Protein AF-A0A9N9H9V1-F1 (afdb_monomer_lite)

Organism: NCBI:txid94023

Sequence (117 aa):
MLPRMKEQVQSTKVLENYPTTLKPVEVPAPYHVENGKMVLKPATSKLWGIASWCCLVSVSLFCKIFLKLCTSSTTVYNEESFLELLMDPKRTRPILTVSNHTSTIDDPLIWGSLPLR

pLDDT: mean 81.91, std 17.27, range [35.47, 96.94]

Structure (mmCIF, N/CA/C/O backbone):
data_AF-A0A9N9H9V1-F1
#
_entry.id   AF-A0A9N9H9V1-F1
#
loop_
_atom_site.group_PDB
_atom_site.id
_atom_site.type_symbol
_atom_site.label_atom_id
_atom_site.label_alt_id
_atom_site.label_comp_id
_atom_site.label_asym_id
_atom_site.label_entity_id
_atom_site.label_seq_id
_atom_site.pdbx_PDB_ins_code
_atom_site.Cartn_x
_atom_site.Cartn_y
_atom_site.Cartn_z
_atom_site.occupancy
_atom_site.B_iso_or_equiv
_atom_site.auth_seq_id
_atom_site.auth_comp_id
_atom_site.auth_asym_id
_atom_site.auth_atom_id
_atom_site.pdbx_PDB_model_num
ATOM 1 N N . MET A 1 1 ? -42.565 -1.049 -15.009 1.00 43.22 1 MET A N 1
ATOM 2 C CA . MET A 1 1 ? -41.864 -2.193 -15.631 1.00 43.22 1 MET A CA 1
ATOM 3 C C . MET A 1 1 ? -41.595 -1.811 -17.084 1.00 43.22 1 MET A C 1
ATOM 5 O O . MET A 1 1 ? -42.509 -1.872 -17.890 1.00 43.22 1 MET A O 1
ATOM 9 N N . LEU A 1 2 ? -40.410 -1.267 -17.383 1.00 42.53 2 LEU A N 1
ATOM 10 C CA . LEU A 1 2 ? -40.010 -0.855 -18.739 1.00 42.53 2 LEU A CA 1
ATOM 11 C C . LEU A 1 2 ? -39.091 -1.932 -19.341 1.00 42.53 2 LEU A C 1
ATOM 13 O O . LEU A 1 2 ? -38.262 -2.478 -18.606 1.00 42.53 2 LEU A O 1
ATOM 17 N N . PRO A 1 3 ? -39.230 -2.274 -20.633 1.00 44.41 3 PRO A N 1
ATOM 18 C CA . PRO A 1 3 ? -38.471 -3.357 -21.241 1.00 44.41 3 PRO A CA 1
ATOM 19 C C . PRO A 1 3 ? -37.016 -2.932 -21.481 1.00 44.41 3 PRO A C 1
ATOM 21 O O . PRO A 1 3 ? -36.734 -1.889 -22.065 1.00 44.41 3 PRO A O 1
ATOM 24 N N . ARG A 1 4 ? -36.078 -3.766 -21.022 1.00 46.25 4 ARG A N 1
ATOM 25 C CA . ARG A 1 4 ? -34.636 -3.610 -21.240 1.00 46.25 4 ARG A CA 1
ATOM 26 C C . ARG A 1 4 ? -34.320 -3.959 -22.701 1.00 46.25 4 ARG A C 1
ATOM 28 O O . ARG A 1 4 ? -34.225 -5.142 -23.030 1.00 46.25 4 ARG A O 1
ATOM 35 N N . MET A 1 5 ? -34.159 -2.953 -23.564 1.00 42.50 5 MET A N 1
ATOM 36 C CA . MET A 1 5 ? -33.576 -3.151 -24.895 1.00 42.50 5 MET A CA 1
ATOM 37 C C . MET A 1 5 ? -32.153 -3.688 -24.732 1.00 42.50 5 MET A C 1
ATOM 39 O O . MET A 1 5 ? -31.293 -3.046 -24.131 1.00 42.50 5 MET A O 1
ATOM 43 N N . LYS A 1 6 ? -31.917 -4.903 -25.230 1.00 46.56 6 LYS A N 1
ATOM 44 C CA . LYS A 1 6 ? -30.575 -5.461 -25.384 1.00 46.56 6 LYS A CA 1
ATOM 45 C C . LYS A 1 6 ? -29.978 -4.855 -26.647 1.00 46.56 6 LYS A C 1
ATOM 47 O O . LYS A 1 6 ? -30.172 -5.385 -27.735 1.00 46.56 6 LYS A O 1
ATOM 52 N N . GLU A 1 7 ? -29.286 -3.737 -26.498 1.00 44.31 7 GLU A N 1
ATOM 53 C CA . GLU A 1 7 ? -28.492 -3.170 -27.579 1.00 44.31 7 GLU A CA 1
ATOM 54 C C . GLU A 1 7 ? -27.212 -4.008 -27.712 1.00 44.31 7 GLU A C 1
ATOM 56 O O . GLU A 1 7 ? -26.312 -3.977 -26.871 1.00 44.31 7 GLU A O 1
ATOM 61 N N . GLN A 1 8 ? -27.187 -4.876 -28.724 1.00 39.62 8 GLN A N 1
ATOM 62 C CA . GLN A 1 8 ? -25.990 -5.593 -29.146 1.00 39.62 8 GLN A CA 1
ATOM 63 C C . GLN A 1 8 ? -25.022 -4.561 -29.730 1.00 39.62 8 GLN A C 1
ATOM 65 O O . GLN A 1 8 ? -25.157 -4.159 -30.883 1.00 39.62 8 GLN A O 1
ATOM 70 N N . VAL A 1 9 ? -24.053 -4.122 -28.925 1.00 40.94 9 VAL A N 1
ATOM 71 C CA . VAL A 1 9 ? -22.929 -3.307 -29.398 1.00 40.94 9 VAL A CA 1
ATOM 72 C C . VAL A 1 9 ? -22.064 -4.189 -30.292 1.00 40.94 9 VAL A C 1
ATOM 74 O O . VAL A 1 9 ? -21.148 -4.882 -29.847 1.00 40.94 9 VAL A O 1
ATOM 77 N N . GLN A 1 10 ? -22.398 -4.196 -31.577 1.00 35.47 10 GLN A N 1
ATOM 78 C CA . GLN A 1 10 ? -21.579 -4.787 -32.614 1.00 35.47 10 GLN A CA 1
ATOM 79 C C . GLN A 1 10 ? -20.335 -3.909 -32.764 1.00 35.47 10 GLN A C 1
ATOM 81 O O . GLN A 1 10 ? -20.379 -2.848 -33.387 1.00 35.47 10 GLN A O 1
ATOM 86 N N . SER A 1 11 ? -19.232 -4.332 -32.136 1.00 42.44 11 SER A N 1
ATOM 87 C CA . SER A 1 11 ? -17.913 -3.707 -32.267 1.00 42.44 11 SER A CA 1
ATOM 88 C C . SER A 1 11 ? -17.406 -3.915 -33.693 1.00 42.44 11 SER A C 1
ATOM 90 O O . SER A 1 11 ? -16.612 -4.805 -33.999 1.00 42.44 11 SER A O 1
ATOM 92 N N . THR A 1 12 ? -17.933 -3.102 -34.599 1.00 40.19 12 THR A N 1
ATOM 93 C CA . THR A 1 12 ? -17.368 -2.898 -35.920 1.00 40.19 12 THR A CA 1
ATOM 94 C C . THR A 1 12 ? -16.027 -2.232 -35.668 1.00 40.19 12 THR A C 1
ATOM 96 O O . THR A 1 12 ? -15.981 -1.098 -35.195 1.00 40.19 12 THR A O 1
ATOM 99 N N . LYS A 1 13 ? -14.927 -2.955 -35.899 1.00 45.34 13 LYS A N 1
ATOM 100 C CA . LYS A 1 13 ? -13.587 -2.366 -35.902 1.00 45.34 13 LYS A CA 1
ATOM 101 C C . LYS A 1 13 ? -13.506 -1.405 -37.083 1.00 45.34 13 LYS A C 1
ATOM 103 O O . LYS A 1 13 ? -13.039 -1.765 -38.158 1.00 45.34 13 LYS A O 1
ATOM 108 N N . VAL A 1 14 ? -14.010 -0.193 -36.881 1.00 47.00 14 VAL A N 1
ATOM 109 C CA . VAL A 1 14 ? -13.691 0.956 -37.714 1.00 47.00 14 VAL A CA 1
ATOM 110 C C . VAL A 1 14 ? -12.200 1.183 -37.496 1.00 47.00 14 VAL A C 1
ATOM 112 O O . VAL A 1 14 ? -11.780 1.632 -36.433 1.00 47.00 14 VAL A O 1
ATOM 115 N N . LEU A 1 15 ? -11.384 0.762 -38.463 1.00 57.34 15 LEU A N 1
ATOM 116 C CA . LEU A 1 15 ? -9.994 1.193 -38.554 1.00 57.34 15 LEU A CA 1
ATOM 117 C C . LEU A 1 15 ? -10.037 2.667 -38.944 1.00 57.34 15 LEU A C 1
ATOM 119 O O . LEU A 1 15 ? -9.985 3.023 -40.119 1.00 57.34 15 LEU A O 1
ATOM 123 N N . GLU A 1 16 ? -10.247 3.517 -37.947 1.00 48.88 16 GLU A N 1
ATOM 124 C CA . GLU A 1 16 ? -10.135 4.951 -38.113 1.00 48.88 16 GLU A CA 1
ATOM 125 C C . GLU A 1 16 ? -8.660 5.230 -38.429 1.00 48.88 16 GLU A C 1
ATOM 127 O O . GLU A 1 16 ? -7.769 4.985 -37.613 1.00 48.88 16 GLU A O 1
ATOM 132 N N . ASN A 1 17 ? -8.389 5.625 -39.675 1.00 53.81 17 ASN A N 1
ATOM 133 C CA . ASN A 1 17 ? -7.058 6.008 -40.132 1.00 53.81 17 ASN A CA 1
ATOM 134 C C . ASN A 1 17 ? -6.689 7.330 -39.458 1.00 53.81 17 ASN A C 1
ATOM 136 O O . ASN A 1 17 ? -6.848 8.407 -40.034 1.00 53.81 17 ASN A O 1
ATOM 140 N N . TYR A 1 18 ? -6.206 7.258 -38.221 1.00 53.72 18 TYR A N 1
ATOM 141 C CA . TYR A 1 18 ? -5.530 8.389 -37.612 1.00 53.72 18 TYR A CA 1
ATOM 142 C C . TYR A 1 18 ? -4.267 8.670 -38.432 1.00 53.72 18 TYR A C 1
ATOM 144 O O . TYR A 1 18 ? -3.542 7.725 -38.761 1.00 53.72 18 TYR A O 1
ATOM 152 N N . PRO A 1 19 ? -3.975 9.932 -38.783 1.00 62.06 19 PRO A N 1
ATOM 153 C CA . PRO A 1 19 ? -2.717 10.267 -39.425 1.00 62.06 19 PRO A CA 1
ATOM 154 C C . PRO A 1 19 ? -1.574 9.876 -38.482 1.00 62.06 19 PRO A C 1
ATOM 156 O O . PRO A 1 19 ? -1.291 10.558 -37.500 1.00 62.06 19 PRO A O 1
ATOM 159 N N . THR A 1 20 ? -0.923 8.747 -38.758 1.00 62.78 20 THR A N 1
ATOM 160 C CA . THR A 1 20 ? 0.288 8.331 -38.056 1.00 62.78 20 THR A CA 1
ATOM 161 C C . THR A 1 20 ? 1.397 9.297 -38.433 1.00 62.78 20 THR A C 1
ATOM 163 O O . THR A 1 20 ? 1.946 9.247 -39.533 1.00 62.78 20 THR A O 1
ATOM 166 N N . THR A 1 21 ? 1.721 10.210 -37.524 1.00 63.38 21 THR A N 1
ATOM 167 C CA . THR A 1 21 ? 2.893 11.069 -37.651 1.00 63.38 21 THR A CA 1
ATOM 168 C C . THR A 1 21 ? 4.148 10.201 -37.611 1.00 63.38 21 THR A C 1
ATOM 170 O O . THR A 1 21 ? 4.471 9.639 -36.571 1.00 63.38 21 THR A O 1
ATOM 173 N N . LEU A 1 22 ? 4.892 10.137 -38.720 1.00 66.56 22 LEU A N 1
ATOM 174 C CA . LEU A 1 22 ? 6.223 9.505 -38.795 1.00 66.56 22 LEU A CA 1
ATOM 175 C C . LEU A 1 22 ? 7.307 10.290 -38.036 1.00 66.56 22 LEU A C 1
ATOM 177 O O . LEU A 1 22 ? 8.483 9.933 -38.078 1.00 66.56 22 LEU A O 1
ATOM 181 N N . LYS A 1 23 ? 6.935 11.387 -37.368 1.00 73.50 23 LYS A N 1
ATOM 182 C CA . LYS A 1 23 ? 7.864 12.157 -36.551 1.00 73.50 23 LYS A CA 1
ATOM 183 C C . LYS A 1 23 ? 8.285 11.287 -35.357 1.00 73.50 23 LYS A C 1
ATOM 185 O O . LYS A 1 23 ? 7.401 10.822 -34.636 1.00 73.50 23 LYS A O 1
ATOM 190 N N . PRO A 1 24 ? 9.594 11.085 -35.119 1.00 68.62 24 PRO A N 1
ATOM 191 C CA . PRO A 1 24 ? 10.056 10.451 -33.895 1.00 68.62 24 PRO A CA 1
ATOM 192 C C . PRO A 1 24 ? 9.497 11.232 -32.702 1.00 68.62 24 PRO A C 1
ATOM 194 O O . PRO A 1 24 ? 9.702 12.442 -32.596 1.00 68.62 24 PRO A O 1
ATOM 197 N N . VAL A 1 25 ? 8.742 10.558 -31.837 1.00 76.06 25 VAL A N 1
ATOM 198 C CA . VAL A 1 25 ? 8.290 11.136 -30.571 1.00 76.06 25 VAL A CA 1
ATOM 199 C C . VAL A 1 25 ? 9.432 10.959 -29.583 1.00 76.06 25 VAL A C 1
ATOM 201 O O . VAL A 1 25 ? 9.754 9.835 -29.198 1.00 76.06 25 VAL A O 1
ATOM 204 N N . GLU A 1 26 ? 10.070 12.061 -29.199 1.00 80.50 26 GLU A N 1
ATOM 205 C CA . GLU A 1 26 ? 11.048 12.046 -28.116 1.00 80.50 26 GLU A CA 1
ATOM 206 C C . GLU A 1 26 ? 10.321 11.756 -26.806 1.00 80.50 26 GLU A C 1
ATOM 208 O O . GLU A 1 26 ? 9.467 12.520 -26.355 1.00 80.50 26 GLU A O 1
ATOM 213 N N . VAL A 1 27 ? 10.632 10.609 -26.212 1.00 82.81 27 VAL A N 1
ATOM 214 C CA . VAL A 1 27 ? 10.052 10.206 -24.938 1.00 82.81 27 VAL A CA 1
ATOM 215 C C . VAL A 1 27 ? 10.908 10.783 -23.814 1.00 82.81 27 VAL A C 1
ATOM 217 O O . VAL A 1 27 ? 12.116 10.529 -23.787 1.00 82.81 27 VAL A O 1
ATOM 220 N N . PRO A 1 28 ? 10.324 11.554 -22.879 1.00 85.19 28 PRO A N 1
ATOM 221 C CA . PRO A 1 28 ? 11.086 12.097 -21.768 1.00 85.19 28 PRO A CA 1
ATOM 222 C C . PRO A 1 28 ? 11.588 10.959 -20.872 1.00 85.19 28 PRO A C 1
ATOM 224 O O . PRO A 1 28 ? 10.863 10.008 -20.573 1.00 85.19 28 PRO A O 1
ATOM 227 N N . ALA A 1 29 ? 12.832 11.055 -20.402 1.00 82.56 29 ALA A N 1
ATOM 228 C CA . ALA A 1 29 ? 13.319 10.161 -19.356 1.00 82.56 29 ALA A CA 1
ATOM 229 C C . ALA A 1 29 ? 12.422 10.291 -18.101 1.00 82.56 29 ALA A C 1
ATOM 231 O O . ALA A 1 29 ? 11.984 11.401 -17.793 1.00 82.56 29 ALA A O 1
ATOM 232 N N . PRO A 1 30 ? 12.138 9.204 -17.355 1.00 87.44 30 PRO A N 1
ATOM 233 C CA . PRO A 1 30 ? 12.706 7.856 -17.440 1.00 87.44 30 PRO A CA 1
ATOM 234 C C . PRO A 1 30 ? 11.829 6.860 -18.227 1.00 87.44 30 PRO A C 1
ATOM 236 O O . PRO A 1 30 ? 11.864 5.662 -17.953 1.00 87.44 30 PRO A O 1
ATOM 239 N N . TYR A 1 31 ? 11.007 7.317 -19.170 1.00 87.69 31 TYR A N 1
ATOM 240 C CA . TYR A 1 31 ? 10.147 6.431 -19.952 1.00 87.69 31 TYR A CA 1
ATOM 241 C C . TYR A 1 31 ? 10.884 5.885 -21.183 1.00 87.69 31 TYR A C 1
ATOM 243 O O . TYR A 1 31 ? 11.795 6.515 -21.717 1.00 87.69 31 TYR A O 1
ATOM 251 N N . HIS A 1 32 ? 10.492 4.699 -21.638 1.00 87.12 32 HIS A N 1
ATOM 252 C CA . HIS A 1 32 ? 10.926 4.122 -22.909 1.00 87.12 32 HIS A CA 1
ATOM 253 C C . HIS A 1 32 ? 9.728 3.492 -23.624 1.00 87.12 32 HIS A C 1
ATOM 255 O O . HIS A 1 32 ? 8.719 3.192 -22.989 1.00 87.12 32 HIS A O 1
ATOM 261 N N . VAL A 1 33 ? 9.810 3.328 -24.946 1.00 84.88 33 VAL A N 1
ATOM 262 C CA . VAL A 1 33 ? 8.739 2.692 -25.725 1.00 84.88 33 VAL A CA 1
ATOM 263 C C . VAL A 1 33 ? 9.049 1.215 -25.897 1.00 84.88 33 VAL A C 1
ATOM 265 O O . VAL A 1 33 ? 10.062 0.860 -26.493 1.00 84.88 33 VAL A O 1
ATOM 268 N N . GLU A 1 34 ? 8.149 0.362 -25.424 1.00 86.12 34 GLU A N 1
ATOM 269 C CA . GLU A 1 34 ? 8.191 -1.082 -25.639 1.00 86.12 34 GLU A CA 1
ATOM 270 C C . GLU A 1 34 ? 6.874 -1.507 -26.305 1.00 86.12 34 GLU A C 1
ATOM 272 O O . GLU A 1 34 ? 5.791 -1.246 -25.781 1.00 86.12 34 GLU A O 1
ATOM 277 N N . ASN A 1 35 ? 6.940 -2.114 -27.497 1.00 83.56 35 ASN A N 1
ATOM 278 C CA . ASN A 1 35 ? 5.764 -2.567 -28.261 1.00 83.56 35 ASN A CA 1
ATOM 279 C C . ASN A 1 35 ? 4.676 -1.486 -28.461 1.00 83.56 35 ASN A C 1
ATOM 281 O O . ASN A 1 35 ? 3.479 -1.765 -28.378 1.00 83.56 35 ASN A O 1
ATOM 285 N N . GLY A 1 36 ? 5.088 -0.233 -28.687 1.00 80.31 36 GLY A N 1
ATOM 286 C CA . GLY A 1 36 ? 4.176 0.903 -28.875 1.00 80.31 36 GLY A CA 1
ATOM 287 C C . GLY A 1 36 ? 3.549 1.453 -27.586 1.00 80.31 36 GLY A C 1
ATOM 288 O O . GLY A 1 36 ? 2.691 2.329 -27.660 1.00 80.31 36 GLY A O 1
ATOM 289 N N . LYS A 1 37 ? 3.965 0.976 -26.405 1.00 81.25 37 LYS A N 1
ATOM 290 C CA . LYS A 1 37 ? 3.524 1.480 -25.096 1.00 81.25 37 LYS A CA 1
ATOM 291 C C . LYS A 1 37 ? 4.659 2.225 -24.403 1.00 81.25 37 LYS A C 1
ATOM 293 O O . LYS A 1 37 ? 5.805 1.794 -24.469 1.00 81.25 37 LYS A O 1
ATOM 298 N N . MET A 1 38 ? 4.340 3.315 -23.706 1.00 83.06 38 MET A N 1
ATOM 299 C CA . MET A 1 38 ? 5.301 3.985 -22.826 1.00 83.06 38 MET A CA 1
ATOM 300 C C . MET A 1 38 ? 5.408 3.216 -21.509 1.00 83.06 38 MET A C 1
ATOM 302 O O . MET A 1 38 ? 4.422 3.072 -20.788 1.00 83.06 38 MET A O 1
ATOM 306 N N . VAL A 1 39 ? 6.606 2.726 -21.204 1.00 87.00 39 VAL A N 1
ATOM 307 C CA . VAL A 1 39 ? 6.918 1.958 -19.998 1.00 87.00 39 VAL A CA 1
ATOM 308 C C . VAL A 1 39 ? 7.921 2.738 -19.151 1.00 87.00 39 VAL A C 1
ATOM 310 O O . VAL A 1 39 ? 8.912 3.277 -19.651 1.00 87.00 39 VAL A O 1
ATOM 313 N N . LEU A 1 40 ? 7.661 2.812 -17.847 1.00 86.75 40 LEU A N 1
ATOM 314 C CA . LEU A 1 40 ? 8.555 3.447 -16.882 1.00 86.75 40 LEU A CA 1
ATOM 315 C C . LEU A 1 40 ? 9.814 2.588 -16.690 1.00 86.75 40 LEU A C 1
ATOM 317 O O . LEU A 1 40 ? 9.708 1.402 -16.381 1.00 86.75 40 LEU A O 1
ATOM 321 N N . LYS A 1 41 ? 11.010 3.171 -16.831 1.0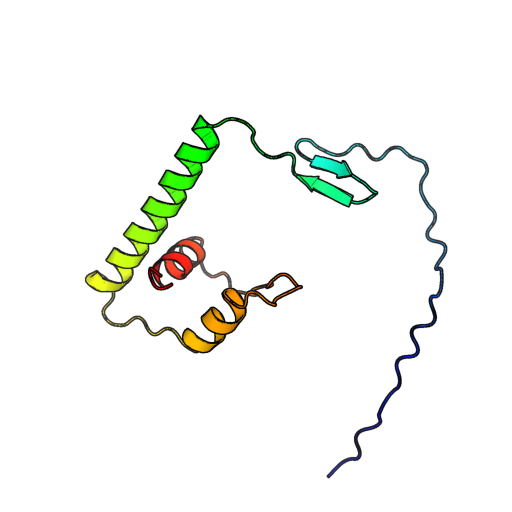0 85.69 41 LYS A N 1
ATOM 322 C CA . LYS A 1 41 ? 12.263 2.485 -16.494 1.00 85.69 41 LYS A CA 1
ATOM 323 C C . LYS A 1 41 ? 12.367 2.342 -14.968 1.00 85.69 41 LYS A C 1
ATOM 325 O O . LYS A 1 41 ? 12.403 3.362 -14.276 1.00 85.69 41 LYS A O 1
ATOM 330 N N . PRO A 1 42 ? 12.438 1.117 -14.421 1.00 81.19 42 PRO A N 1
ATOM 331 C CA . PRO A 1 42 ? 12.543 0.929 -12.982 1.00 81.19 42 PRO A CA 1
ATOM 332 C C . PRO A 1 42 ? 13.896 1.427 -12.466 1.00 81.19 42 PRO A C 1
ATOM 334 O O . PRO A 1 42 ? 14.929 1.283 -13.127 1.00 81.19 42 PRO A O 1
ATOM 337 N N . ALA A 1 43 ? 13.903 1.983 -11.254 1.00 79.69 43 ALA A N 1
ATOM 338 C CA . ALA A 1 43 ? 15.140 2.262 -10.539 1.00 79.69 43 ALA A CA 1
ATOM 339 C C . ALA A 1 43 ? 15.826 0.928 -10.198 1.00 79.69 43 ALA A C 1
ATOM 341 O O . ALA A 1 43 ? 15.267 0.095 -9.489 1.00 79.69 43 ALA A O 1
ATOM 342 N N . THR A 1 44 ? 17.030 0.703 -10.724 1.00 81.06 44 THR A N 1
ATOM 343 C CA . THR A 1 44 ? 17.741 -0.583 -10.602 1.00 81.06 44 THR A CA 1
ATOM 344 C C . THR A 1 44 ? 18.615 -0.686 -9.351 1.00 81.06 44 THR A C 1
ATOM 346 O O . THR A 1 44 ? 19.175 -1.747 -9.068 1.00 81.06 44 THR A O 1
ATOM 349 N N . SER A 1 45 ? 18.764 0.395 -8.581 1.00 91.31 45 SER A N 1
ATOM 350 C CA . SER A 1 45 ? 19.624 0.403 -7.401 1.00 91.31 45 SER A CA 1
ATOM 351 C C . SER A 1 45 ? 18.955 -0.304 -6.218 1.00 91.31 45 SER A C 1
ATOM 353 O O . SER A 1 45 ? 17.895 0.088 -5.731 1.00 91.31 45 SER A O 1
ATOM 3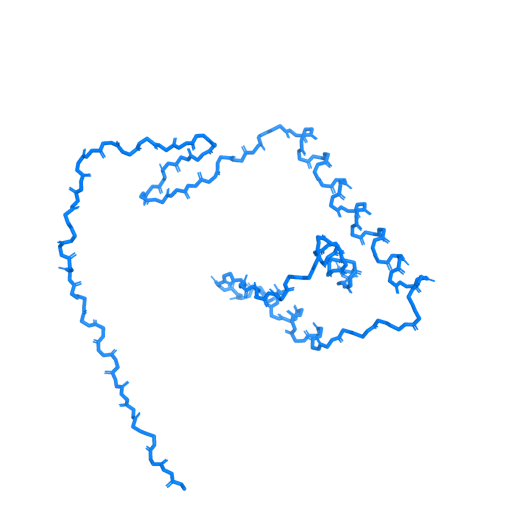55 N N . LYS A 1 46 ? 19.615 -1.348 -5.697 1.00 91.50 46 LYS A N 1
ATOM 356 C CA . LYS A 1 46 ? 19.123 -2.121 -4.540 1.00 91.50 46 LYS A CA 1
ATOM 357 C C . LYS A 1 46 ? 18.908 -1.247 -3.302 1.00 91.50 46 LYS A C 1
ATOM 359 O O . LYS A 1 46 ? 17.914 -1.413 -2.607 1.00 91.50 46 LYS A O 1
ATOM 364 N N . LEU A 1 47 ? 19.811 -0.292 -3.061 1.00 94.81 47 LEU A N 1
ATOM 365 C CA . LEU A 1 47 ? 19.694 0.662 -1.954 1.00 94.81 47 LEU A CA 1
ATOM 366 C C . LEU A 1 47 ? 18.422 1.512 -2.060 1.00 94.81 47 LEU A C 1
ATOM 368 O O . LEU A 1 47 ? 17.752 1.719 -1.055 1.00 94.81 47 LEU A O 1
ATOM 372 N N . TRP A 1 48 ? 18.055 1.951 -3.268 1.00 92.38 48 TRP A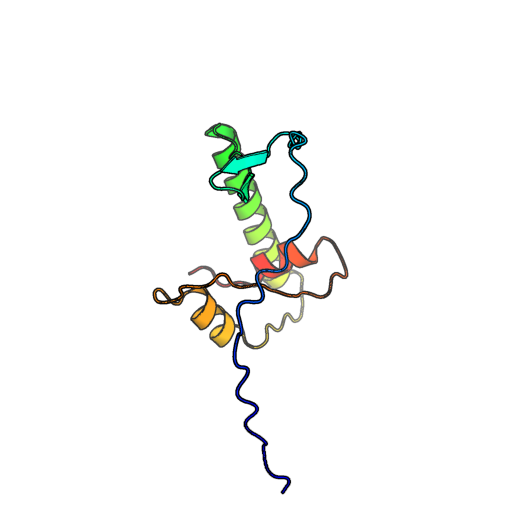 N 1
ATOM 373 C CA . TRP A 1 48 ? 16.825 2.712 -3.493 1.00 92.38 48 TRP A CA 1
ATOM 374 C C . TRP A 1 48 ? 15.581 1.868 -3.238 1.00 92.38 48 TRP A C 1
ATOM 376 O O . TRP A 1 48 ? 14.641 2.341 -2.604 1.00 92.38 48 TRP A O 1
ATOM 386 N N . GLY A 1 49 ? 15.594 0.609 -3.685 1.00 92.62 49 GLY A N 1
ATOM 387 C CA . GLY A 1 49 ? 14.521 -0.343 -3.405 1.00 92.62 49 GLY A CA 1
ATOM 388 C C . GLY A 1 49 ? 14.324 -0.563 -1.903 1.00 92.62 49 GLY A C 1
ATOM 389 O O . GLY A 1 49 ? 13.201 -0.461 -1.418 1.00 92.62 49 GLY A O 1
ATOM 390 N N . ILE A 1 50 ? 15.413 -0.779 -1.157 1.00 95.88 50 ILE A N 1
ATOM 391 C CA . ILE A 1 50 ? 15.371 -0.948 0.305 1.00 95.88 50 ILE A CA 1
ATOM 392 C C . ILE A 1 50 ? 14.869 0.327 0.987 1.00 95.88 50 ILE A C 1
ATOM 394 O O . ILE A 1 50 ? 13.964 0.255 1.811 1.00 95.88 50 ILE A O 1
ATOM 398 N N . ALA A 1 51 ? 15.409 1.496 0.635 1.00 95.56 51 ALA A N 1
ATOM 399 C CA . ALA A 1 51 ? 14.996 2.766 1.229 1.00 95.56 51 ALA A CA 1
ATOM 400 C C . ALA A 1 51 ? 13.512 3.069 0.960 1.00 95.56 51 ALA A C 1
ATOM 402 O O . ALA A 1 51 ? 12.782 3.464 1.869 1.00 95.56 51 ALA A O 1
ATOM 403 N N . SER A 1 52 ? 13.055 2.820 -0.270 1.00 94.38 52 SER A N 1
ATOM 404 C CA . SER A 1 52 ? 11.655 2.981 -0.671 1.00 94.38 52 SER A CA 1
ATOM 405 C C . SER A 1 52 ? 10.743 2.033 0.107 1.00 94.38 52 SER A C 1
ATOM 407 O O . SER A 1 52 ? 9.721 2.460 0.639 1.00 94.38 52 SER A O 1
ATOM 409 N N . TRP A 1 53 ? 11.134 0.763 0.238 1.00 94.56 53 TRP A N 1
ATOM 410 C CA . TRP A 1 53 ? 10.395 -0.221 1.025 1.00 94.56 53 TRP A CA 1
ATOM 411 C C . TRP A 1 53 ? 10.323 0.167 2.508 1.00 94.56 53 TRP A C 1
ATOM 413 O O . TRP A 1 53 ? 9.235 0.181 3.079 1.00 94.56 53 TRP A O 1
ATOM 423 N N . CYS A 1 54 ? 11.444 0.574 3.113 1.00 96.94 54 CYS A N 1
ATOM 424 C CA . CYS A 1 54 ? 11.477 1.056 4.495 1.00 96.94 54 CYS A CA 1
ATOM 425 C C . CYS A 1 54 ? 10.551 2.260 4.706 1.00 96.94 54 CYS A C 1
ATOM 427 O O . CYS A 1 54 ? 9.850 2.310 5.715 1.00 96.94 54 CYS A O 1
ATOM 429 N N . CYS A 1 55 ? 10.522 3.210 3.766 1.00 95.81 55 CYS A N 1
ATOM 430 C CA . CYS A 1 55 ? 9.627 4.363 3.823 1.00 95.81 55 CYS A CA 1
ATOM 431 C C . CYS A 1 55 ? 8.154 3.927 3.810 1.00 95.81 55 CYS A C 1
ATOM 433 O O . CYS A 1 55 ? 7.404 4.277 4.721 1.00 95.81 55 CYS A O 1
ATOM 435 N N . LEU A 1 56 ? 7.760 3.089 2.843 1.00 94.12 56 LEU A N 1
ATOM 436 C CA . LEU A 1 56 ? 6.386 2.591 2.720 1.00 94.12 56 LEU A CA 1
ATOM 437 C C . LEU A 1 56 ? 5.932 1.828 3.971 1.00 94.12 56 LEU A C 1
ATOM 439 O O . LEU A 1 56 ? 4.839 2.076 4.482 1.00 94.12 56 LEU A O 1
ATOM 443 N N . VAL A 1 57 ? 6.778 0.936 4.493 1.00 94.31 57 VAL A N 1
ATOM 444 C CA . VAL A 1 57 ? 6.483 0.163 5.708 1.00 94.31 57 VAL A CA 1
ATOM 445 C C . VAL A 1 57 ? 6.369 1.077 6.926 1.00 94.31 57 VAL A C 1
ATOM 447 O O . VAL A 1 57 ? 5.409 0.958 7.686 1.00 94.31 57 VAL A O 1
ATOM 450 N N . SER A 1 58 ? 7.309 2.011 7.098 1.00 96.19 58 SER A N 1
ATOM 451 C CA . SER A 1 58 ? 7.325 2.920 8.251 1.00 96.19 58 SER A CA 1
ATOM 452 C C . SER A 1 58 ? 6.095 3.823 8.269 1.00 96.19 58 SER A C 1
ATOM 454 O O . SER A 1 58 ? 5.443 3.941 9.304 1.00 96.19 58 SER A O 1
ATOM 456 N N . VAL A 1 59 ? 5.739 4.409 7.122 1.00 96.06 59 VAL A N 1
ATOM 457 C CA . VAL A 1 59 ? 4.552 5.265 6.979 1.00 96.06 59 VAL A CA 1
ATOM 458 C C . VAL A 1 59 ? 3.276 4.469 7.247 1.00 96.06 59 VAL A C 1
ATOM 460 O O . VAL A 1 59 ? 2.452 4.894 8.052 1.00 96.06 59 VAL A O 1
ATOM 463 N N . SER A 1 60 ? 3.136 3.283 6.651 1.00 94.25 60 SER A N 1
ATOM 464 C CA . SER A 1 60 ? 1.947 2.440 6.841 1.00 94.25 60 SER A CA 1
ATOM 465 C C . SER A 1 60 ? 1.770 2.021 8.303 1.00 94.25 60 SER A C 1
ATOM 467 O O . SER A 1 60 ? 0.663 2.076 8.845 1.00 94.25 60 SER A O 1
ATOM 469 N N . LEU A 1 61 ? 2.863 1.636 8.972 1.00 94.69 61 LEU A N 1
ATOM 470 C CA . LEU A 1 61 ? 2.839 1.256 10.383 1.00 94.69 61 LEU A CA 1
ATOM 471 C C . LEU A 1 61 ? 2.521 2.454 11.283 1.00 94.69 61 LEU A C 1
ATOM 473 O O . LEU A 1 61 ? 1.686 2.339 12.180 1.00 94.69 61 LEU A O 1
ATOM 477 N N . PHE A 1 62 ? 3.145 3.603 11.025 1.00 95.50 62 PHE A N 1
ATOM 478 C CA . PHE A 1 62 ? 2.891 4.830 11.771 1.00 95.50 62 PHE A CA 1
ATOM 479 C C . PHE A 1 62 ? 1.424 5.258 11.658 1.00 95.50 62 PHE A C 1
ATOM 481 O O . PHE A 1 62 ? 0.771 5.482 12.675 1.00 95.50 62 PHE A O 1
ATOM 488 N N . CYS A 1 63 ? 0.866 5.278 10.445 1.00 95.06 63 CYS A N 1
ATOM 489 C CA . CYS A 1 63 ? -0.541 5.600 10.215 1.00 95.06 63 CYS A CA 1
ATOM 490 C C . CYS A 1 63 ? -1.485 4.595 10.882 1.00 95.06 63 CYS A C 1
ATOM 492 O O . CYS A 1 63 ? -2.485 4.995 11.470 1.00 95.06 63 CYS A O 1
ATOM 494 N N . LYS A 1 64 ? -1.156 3.299 10.873 1.00 93.44 64 LYS A N 1
ATOM 495 C CA . LYS A 1 64 ? -1.930 2.284 11.601 1.00 93.44 64 LYS A CA 1
ATOM 496 C C . LYS A 1 64 ? -1.949 2.542 13.110 1.00 93.44 64 LYS A C 1
ATOM 498 O O . LYS A 1 64 ? -3.004 2.429 13.732 1.00 93.44 64 LYS A O 1
ATOM 503 N N . ILE A 1 65 ? -0.799 2.873 13.701 1.00 94.44 65 ILE A N 1
ATOM 504 C CA . ILE A 1 65 ? -0.694 3.213 15.128 1.00 94.44 65 ILE A CA 1
ATOM 505 C C . ILE A 1 65 ? -1.500 4.480 15.421 1.00 94.44 65 ILE A C 1
ATOM 507 O O . ILE A 1 65 ? -2.287 4.493 16.363 1.00 94.44 65 ILE A O 1
ATOM 511 N N . PHE A 1 66 ? -1.364 5.508 14.586 1.00 94.31 66 PHE A N 1
ATOM 512 C CA . PHE A 1 66 ? -2.109 6.757 14.707 1.00 94.31 66 PHE A CA 1
ATOM 513 C C . PHE A 1 66 ? -3.628 6.530 14.671 1.00 94.31 66 PHE A C 1
ATOM 515 O O . PHE A 1 66 ? -4.328 6.972 15.577 1.00 94.31 66 PHE A O 1
ATOM 522 N N . LEU A 1 67 ? -4.137 5.767 13.698 1.00 93.19 67 LEU A N 1
ATOM 523 C CA . LEU A 1 67 ? -5.568 5.451 13.589 1.00 93.19 67 LEU A CA 1
ATOM 524 C C . LEU A 1 67 ? -6.100 4.658 14.790 1.00 93.19 67 LEU A C 1
ATOM 526 O O . LEU A 1 67 ? -7.270 4.795 15.141 1.00 93.19 67 LEU A O 1
ATOM 530 N N . LYS A 1 68 ? -5.260 3.823 15.418 1.00 90.00 68 LYS A N 1
ATOM 531 C CA . LYS A 1 68 ? -5.639 3.030 16.597 1.00 90.00 68 LYS A CA 1
ATOM 532 C C . LYS A 1 68 ? -5.551 3.795 17.915 1.00 90.00 68 LYS A C 1
ATOM 534 O O . LYS A 1 68 ? -6.336 3.509 18.811 1.00 90.00 68 LYS A O 1
ATOM 539 N N . LEU A 1 69 ? -4.571 4.686 18.067 1.00 91.94 69 LEU A N 1
ATOM 540 C CA . LEU A 1 69 ? -4.261 5.332 19.349 1.00 91.94 69 LEU A CA 1
ATOM 541 C C . LEU A 1 69 ? -4.719 6.790 19.426 1.00 91.94 69 LEU A C 1
ATOM 543 O O . LEU A 1 69 ? -5.044 7.266 20.509 1.00 91.94 69 LEU A O 1
ATOM 547 N N . CYS A 1 70 ? -4.720 7.510 18.305 1.00 90.62 70 CYS A N 1
ATOM 548 C CA . CYS A 1 70 ? -4.981 8.949 18.263 1.00 90.62 70 CYS A CA 1
ATOM 549 C C . CYS A 1 70 ? -6.374 9.294 17.726 1.00 90.62 70 CYS A C 1
ATOM 551 O O . CYS A 1 70 ? -6.798 10.442 17.834 1.00 90.62 70 CYS A O 1
ATOM 553 N N . THR A 1 71 ? -7.093 8.334 17.143 1.00 87.69 71 THR A N 1
ATOM 554 C CA . THR A 1 71 ? -8.440 8.548 16.603 1.00 87.69 71 THR A CA 1
ATOM 555 C C . THR A 1 71 ? -9.476 7.839 17.469 1.00 87.69 71 THR A C 1
ATOM 557 O O . THR A 1 71 ? -9.348 6.654 17.756 1.00 87.69 71 THR A O 1
ATOM 560 N N . SER A 1 72 ? -10.523 8.556 17.885 1.00 76.62 72 SER A N 1
ATOM 561 C CA . SER A 1 72 ? -11.573 7.994 18.750 1.00 76.62 72 SER A CA 1
ATOM 562 C C . SER A 1 72 ? -12.500 7.016 18.020 1.00 76.62 72 SER A C 1
ATOM 564 O O . SER A 1 72 ? -13.086 6.142 18.651 1.00 76.62 72 SER A O 1
ATOM 566 N N . SER A 1 73 ? -12.656 7.162 16.701 1.00 80.94 73 SER A N 1
ATOM 567 C CA . SER A 1 73 ? -13.461 6.268 15.869 1.00 80.94 73 SER A CA 1
ATOM 568 C C . SER A 1 73 ? -12.982 6.325 14.419 1.00 80.94 73 SER A C 1
ATOM 570 O O . SER A 1 73 ? -13.058 7.372 13.780 1.00 80.94 73 SER A O 1
ATOM 572 N N . THR A 1 74 ? -12.491 5.197 13.904 1.00 89.19 74 THR A N 1
ATOM 573 C CA . THR A 1 74 ? -12.213 4.998 12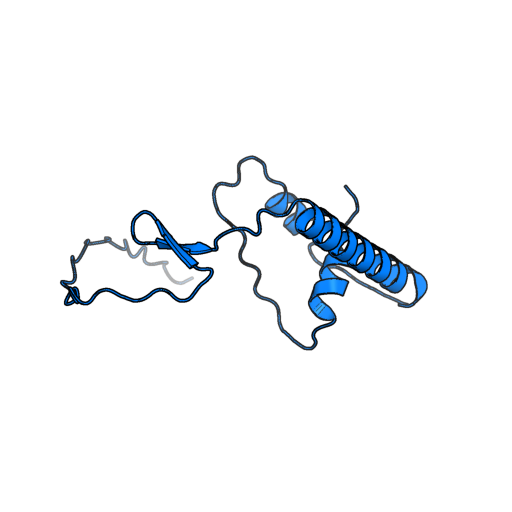.475 1.00 89.19 74 THR A CA 1
ATOM 574 C C . THR A 1 74 ? -13.087 3.847 12.005 1.00 89.19 74 THR A C 1
ATOM 576 O O . THR A 1 74 ? -12.968 2.741 12.526 1.00 89.19 74 THR A O 1
ATOM 579 N N . THR A 1 75 ?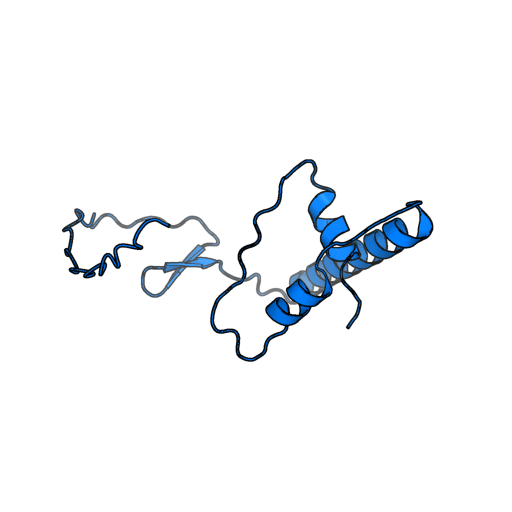 -13.973 4.101 11.042 1.00 90.25 75 THR A N 1
ATOM 580 C CA . THR A 1 75 ? -14.842 3.070 10.457 1.00 90.25 75 THR A CA 1
ATOM 581 C C . THR A 1 75 ? -14.455 2.860 9.002 1.00 90.25 75 THR A C 1
ATOM 583 O O . THR A 1 75 ? -14.454 3.811 8.222 1.00 90.25 75 THR A O 1
ATOM 586 N N . VAL A 1 76 ? -14.138 1.618 8.641 1.00 92.88 76 VAL A N 1
ATOM 587 C CA . VAL A 1 76 ? -13.856 1.216 7.261 1.00 92.88 76 VAL A CA 1
ATOM 588 C C . VAL A 1 76 ? -15.056 0.431 6.749 1.00 92.88 76 VAL A C 1
ATOM 590 O O . VAL A 1 76 ? -15.453 -0.571 7.338 1.00 92.88 76 VAL A O 1
ATOM 593 N N . TYR A 1 77 ? -15.658 0.899 5.660 1.00 93.38 77 TYR A N 1
ATOM 594 C CA . TYR A 1 77 ? -16.807 0.241 5.044 1.00 93.38 77 TYR A CA 1
ATOM 595 C C . TYR A 1 77 ? -16.352 -0.688 3.920 1.00 93.38 77 TYR A C 1
ATOM 597 O O . TYR A 1 77 ? -15.450 -0.342 3.159 1.00 93.38 77 TYR A O 1
ATOM 605 N N . ASN A 1 78 ? -17.015 -1.840 3.785 1.00 93.75 78 ASN A N 1
ATOM 606 C CA . ASN A 1 78 ? -16.763 -2.828 2.726 1.00 93.75 78 ASN A CA 1
ATOM 607 C C . ASN A 1 78 ? -15.302 -3.313 2.643 1.00 93.75 78 ASN A C 1
ATOM 609 O O . ASN A 1 78 ? -14.834 -3.686 1.566 1.00 93.75 78 ASN A O 1
ATOM 613 N N . GLU A 1 79 ? -14.589 -3.328 3.774 1.00 93.38 79 GLU A N 1
ATOM 614 C CA . GLU A 1 79 ? -13.197 -3.783 3.844 1.00 93.38 79 GLU A CA 1
ATOM 615 C C . GLU A 1 79 ? -13.056 -5.223 3.334 1.00 93.38 79 GLU A C 1
ATOM 617 O O . GLU A 1 79 ? -12.214 -5.504 2.485 1.00 93.38 79 GLU A O 1
ATOM 622 N N . GLU A 1 80 ? -13.912 -6.131 3.806 1.00 93.50 80 GLU A N 1
ATOM 623 C CA . GLU A 1 80 ? -13.842 -7.550 3.448 1.00 93.50 80 GLU A CA 1
ATOM 624 C C . GLU A 1 80 ? -14.034 -7.779 1.948 1.00 93.50 80 GLU A C 1
ATOM 626 O O . GLU A 1 80 ? -13.194 -8.423 1.323 1.00 93.50 80 GLU A O 1
ATOM 631 N N . SER A 1 81 ? -15.073 -7.191 1.347 1.00 94.00 81 SER A N 1
ATOM 632 C CA . SER A 1 81 ? -15.328 -7.308 -0.094 1.00 94.00 81 SER A CA 1
ATOM 633 C C . SER A 1 81 ? -14.204 -6.700 -0.934 1.00 94.00 81 SER A C 1
ATOM 635 O O . SER A 1 81 ? -13.861 -7.228 -1.992 1.00 94.00 81 SER A O 1
ATOM 637 N N . PHE A 1 82 ? -13.610 -5.594 -0.474 1.00 93.50 82 PHE A N 1
ATOM 638 C CA . PHE A 1 82 ? -12.454 -5.006 -1.143 1.00 93.50 82 PHE A CA 1
ATOM 639 C C . PHE A 1 82 ? -11.236 -5.934 -1.075 1.00 93.50 82 PHE A C 1
ATOM 641 O O . PHE A 1 82 ? -10.575 -6.145 -2.090 1.00 93.50 82 PHE A O 1
ATOM 648 N N . LEU A 1 83 ? -10.953 -6.518 0.091 1.00 93.75 83 LEU A N 1
ATOM 649 C CA . LEU A 1 83 ? -9.814 -7.415 0.285 1.00 93.75 83 LEU A CA 1
ATOM 650 C C . LEU A 1 83 ? -9.974 -8.737 -0.464 1.00 93.75 83 LEU A C 1
ATOM 652 O O . LEU A 1 83 ? -8.992 -9.228 -1.015 1.00 93.75 83 LEU A O 1
ATOM 656 N N . GLU A 1 84 ? -11.187 -9.282 -0.531 1.00 94.19 84 GLU A N 1
ATOM 657 C CA . GLU A 1 84 ? -11.499 -10.460 -1.343 1.00 94.19 84 GLU A CA 1
ATOM 658 C C . GLU A 1 84 ? -11.174 -10.202 -2.821 1.00 94.19 84 GLU A C 1
ATOM 660 O O . GLU A 1 84 ? -10.480 -10.992 -3.458 1.00 94.19 84 GLU A O 1
ATOM 665 N N . LEU A 1 85 ? -11.589 -9.047 -3.348 1.00 93.56 85 LEU A N 1
ATOM 666 C CA . LEU A 1 85 ? -11.314 -8.657 -4.729 1.00 93.56 85 LEU A CA 1
ATOM 667 C C . LEU A 1 85 ? -9.833 -8.317 -4.970 1.00 93.56 85 LEU A C 1
ATOM 669 O O . LEU A 1 85 ? -9.298 -8.600 -6.044 1.00 93.56 85 LEU A O 1
ATOM 673 N N . LEU A 1 86 ? -9.163 -7.705 -3.990 1.00 92.19 86 LEU A N 1
ATOM 674 C CA . LEU A 1 86 ? -7.746 -7.348 -4.070 1.00 92.19 86 LEU A CA 1
ATOM 675 C C . LEU A 1 86 ? -6.842 -8.585 -4.093 1.00 92.19 86 LEU A C 1
ATOM 677 O O . LEU A 1 86 ? -5.883 -8.620 -4.868 1.00 92.19 86 LEU A O 1
ATOM 681 N N . MET A 1 87 ? -7.164 -9.579 -3.263 1.00 92.56 87 MET A N 1
ATOM 682 C CA . MET A 1 87 ? -6.353 -10.777 -3.041 1.00 92.56 87 MET A CA 1
ATOM 683 C C . MET A 1 87 ? -6.765 -11.976 -3.905 1.00 92.56 87 MET A C 1
ATOM 685 O O . MET A 1 87 ? -6.144 -13.030 -3.787 1.00 92.56 87 MET A O 1
ATOM 689 N N . ASP A 1 88 ? -7.772 -11.842 -4.776 1.00 95.00 88 ASP A N 1
ATOM 690 C CA . ASP A 1 88 ? -8.197 -12.919 -5.676 1.00 95.00 88 ASP A CA 1
ATOM 691 C C . ASP A 1 88 ? -7.041 -13.357 -6.606 1.00 95.00 88 ASP A C 1
ATOM 693 O O . ASP A 1 88 ? -6.642 -12.595 -7.499 1.00 95.00 88 ASP A O 1
ATOM 697 N N . PRO A 1 89 ? -6.517 -14.594 -6.465 1.00 93.44 89 PRO A N 1
ATOM 698 C CA . PRO A 1 89 ? -5.429 -15.091 -7.304 1.00 93.44 89 PRO A CA 1
ATOM 699 C C . PRO A 1 89 ? -5.857 -15.316 -8.761 1.00 93.44 89 PRO A C 1
ATOM 701 O O . PRO A 1 89 ? -5.004 -15.435 -9.638 1.00 93.44 89 PRO A O 1
ATOM 704 N N . LYS A 1 90 ? -7.165 -15.387 -9.043 1.00 95.81 90 LYS A N 1
ATOM 705 C CA . LYS A 1 90 ? -7.718 -15.548 -10.395 1.00 95.81 90 LYS A CA 1
ATOM 706 C C . LYS A 1 90 ? -7.933 -14.209 -11.103 1.00 95.81 90 LYS A C 1
ATOM 708 O O . LYS A 1 90 ? -8.343 -14.195 -12.267 1.00 95.81 90 LYS A O 1
ATOM 713 N N . ARG A 1 91 ? -7.658 -13.080 -10.443 1.00 93.88 91 ARG A N 1
ATOM 714 C CA . ARG A 1 91 ? -7.844 -11.746 -11.015 1.00 93.88 91 ARG A CA 1
ATOM 715 C C . ARG A 1 91 ? -6.892 -11.512 -12.191 1.00 93.88 91 ARG A C 1
ATOM 717 O O . ARG A 1 91 ? -5.678 -11.468 -12.037 1.00 93.88 91 ARG A O 1
ATOM 724 N N . THR A 1 92 ? -7.463 -11.260 -13.367 1.00 93.12 92 THR A N 1
ATOM 725 C CA . THR A 1 92 ? -6.714 -10.990 -14.611 1.00 93.12 92 THR A CA 1
ATOM 726 C C . THR A 1 92 ? -6.557 -9.503 -14.936 1.00 93.12 92 THR A C 1
ATOM 728 O O . THR A 1 92 ? -5.779 -9.145 -15.818 1.00 93.12 92 THR A O 1
ATOM 731 N N . ARG A 1 93 ? -7.294 -8.620 -14.245 1.00 91.19 93 ARG A N 1
ATOM 732 C CA . ARG A 1 93 ? -7.346 -7.174 -14.521 1.00 91.19 93 ARG A CA 1
ATOM 733 C C . ARG A 1 93 ? -6.876 -6.326 -13.333 1.00 91.19 93 ARG A C 1
ATOM 735 O O . ARG A 1 93 ? -7.153 -6.696 -12.189 1.00 91.19 93 ARG A O 1
ATOM 742 N N . PRO A 1 94 ? -6.206 -5.179 -13.567 1.00 90.94 94 PRO A N 1
ATOM 743 C CA . PRO A 1 94 ? -5.823 -4.254 -12.503 1.00 90.94 94 PRO A CA 1
ATOM 744 C C . PRO A 1 94 ? -7.055 -3.670 -11.794 1.00 90.94 94 PRO A C 1
ATOM 746 O O . PRO A 1 94 ? -8.146 -3.621 -12.362 1.00 90.94 94 PRO A O 1
ATOM 749 N N . ILE A 1 95 ? -6.869 -3.239 -10.547 1.00 92.06 95 ILE A N 1
ATOM 750 C CA . ILE A 1 95 ? -7.890 -2.527 -9.776 1.00 92.06 95 ILE A CA 1
ATOM 751 C C . ILE A 1 95 ? -7.594 -1.046 -9.926 1.00 92.06 95 ILE A C 1
ATOM 753 O O . ILE A 1 95 ? -6.480 -0.608 -9.649 1.00 92.06 95 ILE A O 1
ATOM 757 N N . LEU A 1 96 ? -8.591 -0.300 -10.384 1.00 91.75 96 LEU A N 1
ATOM 758 C CA . LEU A 1 96 ? -8.548 1.150 -10.419 1.00 91.75 96 LEU A CA 1
ATOM 759 C C . LEU A 1 96 ? -9.419 1.667 -9.280 1.00 91.75 96 LEU A C 1
ATOM 761 O O . LEU A 1 96 ? -10.631 1.461 -9.281 1.00 91.75 96 LEU A O 1
ATOM 765 N N . THR A 1 97 ? -8.792 2.317 -8.309 1.00 90.56 97 THR A N 1
ATOM 766 C CA . THR A 1 97 ? -9.485 3.007 -7.225 1.00 90.56 97 THR A CA 1
ATOM 767 C C . THR A 1 97 ? -9.696 4.462 -7.611 1.00 90.56 97 THR A C 1
ATOM 769 O O . THR A 1 97 ? -8.765 5.125 -8.063 1.00 90.56 97 THR A O 1
ATOM 772 N N . VAL A 1 98 ? -10.912 4.961 -7.411 1.00 90.62 98 VAL A N 1
ATOM 773 C CA . VAL A 1 98 ? -11.231 6.385 -7.536 1.00 90.62 98 VAL A CA 1
ATOM 774 C C . VAL A 1 98 ? -11.513 6.893 -6.131 1.00 90.62 98 VAL A C 1
ATOM 776 O O . VAL A 1 98 ? -12.503 6.494 -5.521 1.00 90.62 98 VAL A O 1
ATOM 779 N N . SER A 1 99 ? -10.613 7.714 -5.602 1.00 85.62 99 SER A N 1
ATOM 780 C CA . SER A 1 99 ? -10.741 8.336 -4.288 1.00 85.62 99 SER A CA 1
ATOM 781 C C . SER A 1 99 ? -11.041 9.822 -4.437 1.00 85.62 99 SER A C 1
ATOM 783 O O . SER A 1 99 ? -10.543 10.495 -5.342 1.00 85.62 99 SER A O 1
ATOM 785 N N . ASN A 1 100 ? -11.851 10.348 -3.523 1.00 88.75 100 ASN A N 1
ATOM 786 C CA . ASN A 1 100 ? -11.905 11.789 -3.326 1.00 88.75 100 ASN A CA 1
ATOM 787 C C . ASN A 1 100 ? -10.581 12.220 -2.689 1.00 88.75 100 ASN A C 1
ATOM 789 O O . ASN A 1 100 ? -10.116 11.567 -1.758 1.00 88.75 100 ASN A O 1
ATOM 793 N N . HIS A 1 101 ? -9.989 13.305 -3.182 1.00 87.44 101 HIS A N 1
ATOM 794 C CA . HIS A 1 101 ? -8.718 13.813 -2.676 1.00 87.44 101 HIS A CA 1
ATOM 795 C C . HIS A 1 101 ? -8.966 15.083 -1.865 1.00 87.44 101 HIS A C 1
ATOM 797 O O . HIS A 1 101 ? -9.245 16.142 -2.430 1.00 87.44 101 HIS A O 1
ATOM 803 N N . THR A 1 102 ? -8.875 14.966 -0.541 1.00 88.25 102 THR A N 1
ATOM 804 C CA . THR A 1 102 ? -8.997 16.113 0.368 1.00 88.25 102 THR A CA 1
ATOM 805 C C . THR A 1 102 ? -7.619 16.565 0.831 1.00 88.25 102 THR A C 1
ATOM 807 O O . THR A 1 102 ? -7.372 17.764 0.948 1.00 88.25 102 THR A O 1
ATOM 810 N N . SER A 1 103 ? -6.700 15.625 1.060 1.00 88.19 103 SER A N 1
ATOM 811 C CA . SER A 1 103 ? -5.349 15.934 1.512 1.00 88.19 103 SER A CA 1
ATOM 812 C C . SER A 1 103 ? -4.333 14.848 1.153 1.00 88.19 103 SER A C 1
ATOM 814 O O . SER A 1 103 ? -4.671 13.695 0.918 1.00 88.19 103 SER A O 1
ATOM 816 N N . THR A 1 104 ? -3.048 15.193 1.203 1.00 89.50 104 THR A N 1
ATOM 817 C CA . THR A 1 104 ? -1.951 14.236 0.974 1.00 89.50 104 THR A CA 1
ATOM 818 C C . THR A 1 104 ? -1.836 13.174 2.078 1.00 89.50 104 THR A C 1
ATOM 820 O O . THR A 1 104 ? -1.132 12.184 1.903 1.00 89.50 104 THR A O 1
ATOM 823 N N . ILE A 1 105 ? -2.506 13.353 3.226 1.00 90.06 105 ILE A N 1
ATOM 824 C CA . ILE A 1 105 ? -2.514 12.349 4.300 1.00 90.06 105 ILE A CA 1
ATOM 825 C C . ILE A 1 105 ? -3.467 11.184 3.996 1.00 90.06 105 ILE A C 1
ATOM 827 O O . ILE A 1 105 ? -3.379 10.145 4.651 1.00 90.06 105 ILE A O 1
ATOM 831 N N . ASP A 1 106 ? -4.345 11.341 3.000 1.00 90.56 106 ASP A N 1
ATOM 832 C CA . ASP A 1 106 ? -5.377 10.363 2.668 1.00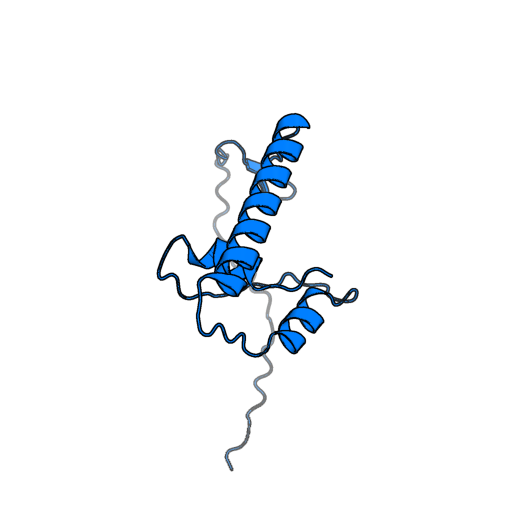 90.56 106 ASP A CA 1
ATOM 833 C C . ASP A 1 106 ? -4.735 9.023 2.254 1.00 90.56 106 ASP A C 1
ATOM 835 O O . ASP A 1 106 ? -5.121 7.978 2.780 1.00 90.56 106 ASP A O 1
ATOM 839 N N . ASP A 1 107 ? -3.692 9.034 1.410 1.00 90.62 107 ASP A N 1
ATOM 840 C CA . ASP A 1 107 ? -3.035 7.796 0.956 1.00 90.62 107 ASP A CA 1
ATOM 841 C C . ASP A 1 107 ? -2.337 7.034 2.104 1.00 90.62 107 ASP A C 1
ATOM 843 O O . ASP A 1 107 ? -2.616 5.842 2.282 1.00 90.62 107 ASP A O 1
ATOM 847 N N . PRO A 1 108 ? -1.499 7.678 2.951 1.00 93.31 108 PRO A N 1
ATOM 848 C CA . PRO A 1 108 ? -0.937 7.030 4.136 1.00 93.31 108 PRO A CA 1
ATOM 849 C C . PRO A 1 108 ? -1.982 6.451 5.097 1.00 93.31 108 PRO A C 1
ATOM 851 O O . PRO A 1 108 ? -1.794 5.351 5.626 1.00 93.31 108 PRO A O 1
ATOM 854 N N . LEU A 1 109 ? -3.090 7.164 5.332 1.00 93.06 109 LEU A N 1
ATOM 855 C CA . LEU A 1 109 ? -4.158 6.682 6.210 1.00 93.06 109 LEU A CA 1
ATOM 856 C C . LEU A 1 109 ? -4.899 5.489 5.603 1.00 93.06 109 LEU A C 1
ATOM 858 O O . LEU A 1 109 ? -5.197 4.538 6.328 1.00 93.06 109 LEU A O 1
ATOM 862 N N . ILE A 1 110 ? -5.129 5.484 4.286 1.00 92.44 110 ILE A N 1
ATOM 863 C CA . ILE A 1 110 ? -5.686 4.324 3.581 1.00 92.44 110 ILE A CA 1
ATOM 864 C C . ILE A 1 110 ? -4.771 3.111 3.782 1.00 92.44 110 ILE A C 1
ATOM 866 O O . ILE A 1 110 ? -5.254 2.059 4.203 1.00 92.44 110 ILE A O 1
ATOM 870 N N . TRP A 1 111 ? -3.455 3.245 3.586 1.00 92.38 111 TRP A N 1
ATOM 871 C CA . TRP A 1 111 ? -2.514 2.138 3.815 1.00 92.38 111 TRP A CA 1
ATOM 872 C C . TRP A 1 111 ? -2.506 1.669 5.274 1.00 92.38 111 TRP A C 1
ATOM 874 O O . TRP A 1 111 ? -2.511 0.468 5.540 1.00 92.38 111 TRP A O 1
ATOM 884 N N . GLY A 1 112 ? -2.549 2.604 6.228 1.00 93.00 112 GLY A N 1
ATOM 885 C CA . GLY A 1 112 ? -2.622 2.298 7.658 1.00 93.00 112 GLY A CA 1
ATOM 886 C C . GLY A 1 112 ? -3.921 1.598 8.078 1.00 93.00 112 GLY A C 1
ATOM 887 O O . GLY A 1 112 ? -3.918 0.827 9.047 1.00 93.00 112 GLY A O 1
ATOM 888 N N . SER A 1 113 ? -5.017 1.825 7.349 1.00 93.00 113 SER A N 1
ATOM 889 C CA . SER A 1 113 ? -6.319 1.205 7.616 1.00 93.00 113 SER A CA 1
ATOM 890 C C . SER A 1 113 ? -6.368 -0.280 7.227 1.00 93.00 113 SER A C 1
ATOM 892 O O . SER A 1 113 ? -7.022 -1.057 7.917 1.00 93.00 113 SER A O 1
ATOM 894 N N . LEU A 1 114 ? -5.602 -0.705 6.211 1.00 92.00 114 LEU A N 1
ATOM 895 C CA . LEU A 1 114 ? -5.586 -2.090 5.716 1.00 92.00 114 LEU A CA 1
ATOM 896 C C . LEU A 1 114 ? -5.026 -3.084 6.749 1.00 92.00 114 LEU A C 1
ATOM 898 O O . LEU A 1 114 ? -4.067 -2.757 7.451 1.00 92.00 114 LEU A O 1
ATOM 902 N N . PRO A 1 115 ? -5.550 -4.316 6.856 1.00 89.62 115 PRO A N 1
ATOM 903 C CA . PRO A 1 115 ? -5.075 -5.294 7.830 1.00 89.62 115 PRO A CA 1
ATOM 904 C C . PRO A 1 115 ? -3.673 -5.813 7.478 1.00 89.62 115 PRO A C 1
ATOM 906 O O . PRO A 1 115 ? -3.302 -5.907 6.311 1.00 89.62 115 PRO A O 1
ATOM 909 N N . LEU A 1 116 ? -2.897 -6.182 8.503 1.00 85.50 116 LEU A N 1
ATOM 910 C CA . LEU A 1 116 ? -1.644 -6.922 8.324 1.00 85.50 116 LEU A CA 1
ATOM 911 C C . LEU A 1 116 ? -2.027 -8.389 8.090 1.00 85.50 116 LEU A C 1
ATOM 913 O O . LEU A 1 116 ? -2.551 -9.020 9.008 1.00 85.50 116 LEU A O 1
ATOM 917 N N . ARG A 1 117 ? -1.848 -8.897 6.872 1.00 71.62 117 ARG A N 1
ATOM 918 C CA . ARG A 1 117 ? -2.141 -10.284 6.487 1.00 71.62 117 ARG A CA 1
ATOM 919 C C . ARG A 1 117 ? -0.943 -10.910 5.799 1.00 71.62 117 ARG A C 1
ATOM 921 O O . ARG A 1 117 ? -0.190 -10.147 5.154 1.00 71.62 117 ARG A O 1
#

Secondary structure (DSSP, 8-state):
----------------------S---PPTTEEEETTEEEEPPP--HHHHHHHHHHHHHHHHHHHHHHHHT-S----SSHHHHHHHHH-TT--S--------S-TTHHHHHHHHS---

Radius of gyration: 22.17 Å; chains: 1; bounding box: 62×32×60 Å

InterPro domains:
  IPR000872 Tafazzin [PTHR12497] (39-115)

Foldseek 3Di:
DDDDPPDPPPPPPPPPPDPPPPPDDDDDPPWDDDPNDTDGDDDPDPVVVVVVVCVLVVLLQVLLCCCVPVPPDDDDPPLVVVVCQVPPPPDPDDDDDDDDCPDPCVVSNVSNPHDDD